Protein AF-A0A3L6SVH7-F1 (afdb_monomer_lite)

pLDDT: mean 74.35, std 20.89, range [37.81, 97.25]

Organism: Panicum miliaceum (NCBI:txid4540)

Sequence (119 aa):
MCLAVKLGQPKFTNSVVKIEAEGNRDITVAPLRLESITIRHGKVLDALAFTYKDCHGLEHTTGQWGGDGGNSTTITLGPAEFVTGVHGLYGFYGYIRERRRRRLHHRHQPPDLRTVRSS

Radius of gyration: 28.39 Å; chains: 1; bounding box: 82×25×84 Å

InterPro domains:
  IPR001229 Jacalin-like lectin domain [PF01419] (34-93)
  IPR036404 Jacalin-like lectin domain superfamily [G3DSA:2.100.10.30] (15-107)
  IPR036404 Jacalin-like lectin domain superfamily [SSF51101] (15-93)

Foldseek 3Di:
DDKDWDKDADDDDDDDDDDDDPDPDDDPADFDAWFKKKFFDDPHTQWIWTWGAHPVRDIDTGDIDGDPDHDMDMDGADPRMDTPDIDDDDDDDDDPPPPPPPPPPPPDDDDDPPDDDDD

Secondary structure (DSSP, 8-state):
---EEEEES------------SS----SS--SEEEEEEEEESSSEEEEEEEEE-TT--EEEPPPEE-S-SEEEEEE--TT-EEEEEE---------------------PPP--------

Structure (mmCIF, N/CA/C/O backbone):
data_AF-A0A3L6SVH7-F1
#
_entry.id   AF-A0A3L6SVH7-F1
#
loop_
_atom_site.group_PDB
_atom_site.id
_atom_site.type_symbol
_atom_site.label_atom_id
_atom_site.label_alt_id
_atom_site.label_comp_id
_atom_site.label_asym_id
_atom_site.label_entity_id
_atom_site.label_seq_id
_atom_site.pdbx_PDB_ins_code
_atom_site.Cartn_x
_atom_site.Cartn_y
_atom_site.Cartn_z
_atom_site.occupancy
_atom_site.B_iso_or_equiv
_atom_site.auth_seq_id
_atom_site.auth_comp_id
_atom_site.auth_asym_id
_atom_site.auth_atom_id
_atom_site.pdbx_PDB_model_num
ATOM 1 N N . MET A 1 1 ? 2.812 5.902 -14.645 1.00 50.81 1 MET A N 1
ATOM 2 C CA . MET A 1 1 ? 1.663 5.051 -14.281 1.00 50.81 1 MET A CA 1
ATOM 3 C C . MET A 1 1 ? 1.261 5.490 -12.890 1.00 50.81 1 MET A C 1
ATOM 5 O O . MET A 1 1 ? 2.126 5.485 -12.027 1.00 50.81 1 MET A O 1
ATOM 9 N N . CYS A 1 2 ? 0.034 5.960 -12.682 1.00 47.53 2 CYS A N 1
ATOM 10 C CA . CYS A 1 2 ? -0.386 6.484 -11.381 1.00 47.53 2 CYS A CA 1
ATOM 11 C C . CYS A 1 2 ? -1.454 5.554 -10.808 1.00 47.53 2 CYS A C 1
ATOM 13 O O . CYS A 1 2 ? -2.453 5.307 -11.482 1.00 47.53 2 CYS A O 1
ATOM 15 N N . LEU A 1 3 ? -1.231 5.036 -9.599 1.00 56.25 3 LEU A N 1
ATOM 16 C CA . LEU A 1 3 ? -2.283 4.427 -8.794 1.00 56.25 3 LEU A CA 1
ATOM 17 C C . LEU A 1 3 ? -2.903 5.542 -7.953 1.00 56.25 3 LEU A C 1
ATOM 19 O O . LEU A 1 3 ? -2.206 6.163 -7.154 1.00 56.25 3 LEU A O 1
ATOM 23 N N . ALA A 1 4 ? -4.188 5.816 -8.147 1.00 55.72 4 ALA A N 1
ATOM 24 C CA . ALA A 1 4 ? -4.933 6.728 -7.291 1.00 55.72 4 ALA A CA 1
ATOM 25 C C . ALA A 1 4 ? -5.843 5.911 -6.370 1.00 55.72 4 ALA A C 1
ATOM 27 O O . ALA A 1 4 ? -6.674 5.130 -6.842 1.00 55.72 4 ALA A O 1
ATOM 28 N N 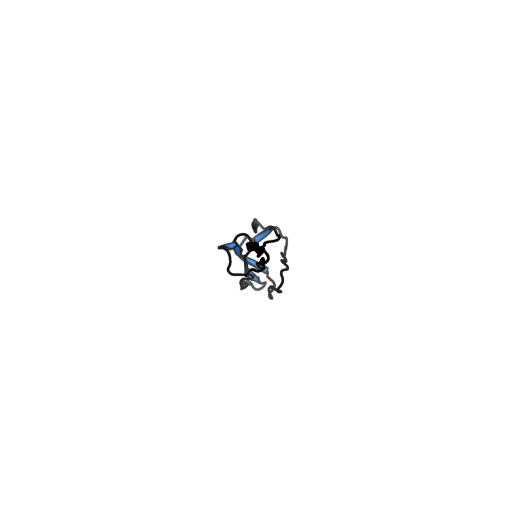. VAL A 1 5 ? -5.684 6.102 -5.061 1.00 63.25 5 VAL A N 1
ATOM 29 C CA . VAL A 1 5 ? -6.537 5.504 -4.029 1.00 63.25 5 VAL A CA 1
ATOM 30 C C . VAL A 1 5 ? -7.466 6.591 -3.504 1.00 63.25 5 VAL A C 1
ATOM 32 O O . VAL A 1 5 ? -7.003 7.641 -3.061 1.00 63.25 5 VAL A O 1
ATOM 35 N N . LYS A 1 6 ? -8.781 6.360 -3.569 1.00 69.19 6 LYS A N 1
ATOM 36 C CA . LYS A 1 6 ? -9.778 7.301 -3.049 1.00 69.19 6 LYS A CA 1
ATOM 37 C C . LYS A 1 6 ? -10.244 6.870 -1.661 1.00 69.19 6 LYS A C 1
ATOM 39 O O . LYS A 1 6 ? -10.806 5.784 -1.502 1.00 69.19 6 LYS A O 1
ATOM 44 N N . LEU A 1 7 ? -10.046 7.741 -0.676 1.00 72.75 7 LEU A N 1
ATOM 45 C CA . LEU A 1 7 ? -10.525 7.561 0.696 1.00 72.75 7 LEU A CA 1
ATOM 46 C C . LEU A 1 7 ? -11.919 8.180 0.862 1.00 72.75 7 LEU A C 1
ATOM 48 O O . LEU A 1 7 ? -12.257 9.152 0.179 1.00 72.75 7 LEU A O 1
ATOM 52 N N . GLY A 1 8 ? -12.744 7.615 1.742 1.00 68.56 8 GLY A N 1
ATOM 53 C CA . GLY A 1 8 ? -14.087 8.132 2.005 1.00 68.56 8 GLY A CA 1
ATOM 54 C C . GLY A 1 8 ? -14.760 7.540 3.245 1.00 68.56 8 GLY A C 1
ATOM 55 O O . GLY A 1 8 ? -14.129 6.833 4.020 1.00 68.56 8 GLY A O 1
ATOM 56 N N . GLN A 1 9 ? -16.045 7.875 3.416 1.00 55.19 9 GLN A N 1
ATOM 57 C CA . GLN A 1 9 ? -16.956 7.491 4.514 1.00 55.19 9 GLN A CA 1
ATOM 58 C C . GLN A 1 9 ? -17.861 6.309 4.118 1.00 55.19 9 GLN A C 1
ATOM 60 O O . GLN A 1 9 ? -18.244 6.258 2.943 1.00 55.19 9 GLN A O 1
ATOM 65 N N . PRO A 1 10 ? -18.198 5.376 5.042 1.00 47.25 10 PRO A N 1
ATOM 66 C CA . PRO A 1 10 ? -18.635 4.004 4.744 1.00 47.25 10 PRO A CA 1
ATOM 67 C C . PRO A 1 10 ? -19.717 3.937 3.675 1.00 47.25 10 PRO A C 1
ATOM 69 O O . PRO A 1 10 ? -20.858 4.341 3.879 1.00 47.25 10 PRO A O 1
ATOM 72 N N . LYS A 1 11 ? -19.340 3.380 2.524 1.00 51.09 11 LYS A N 1
ATOM 73 C CA . LYS A 1 11 ? -20.256 2.865 1.511 1.00 51.09 11 LYS A CA 1
ATOM 74 C C . LYS A 1 11 ? -19.857 1.417 1.293 1.00 51.09 11 LYS A C 1
ATOM 76 O O . LYS A 1 11 ? -18.787 1.148 0.754 1.00 51.09 11 LYS A O 1
ATOM 81 N N . PHE A 1 12 ? -20.679 0.503 1.799 1.00 43.19 12 PHE A N 1
ATOM 82 C CA . PHE A 1 12 ? -20.443 -0.933 1.706 1.00 43.19 12 PHE A CA 1
ATOM 83 C C . PHE A 1 12 ? -20.358 -1.357 0.239 1.00 43.19 12 PHE A C 1
ATOM 85 O O . PHE A 1 12 ? -21.378 -1.518 -0.423 1.00 43.19 12 PHE A O 1
ATOM 92 N N . THR A 1 13 ? -19.139 -1.549 -0.258 1.00 41.34 13 THR A N 1
ATOM 93 C CA . THR A 1 13 ? -18.866 -2.310 -1.479 1.00 41.34 13 THR A CA 1
ATOM 94 C C . THR A 1 13 ? -17.555 -3.061 -1.273 1.00 41.34 13 THR A C 1
ATOM 96 O O . THR A 1 13 ? -16.486 -2.457 -1.216 1.00 41.34 13 THR A O 1
ATOM 99 N N . ASN A 1 14 ? -17.633 -4.384 -1.121 1.00 37.81 14 ASN A N 1
ATOM 100 C CA . ASN A 1 14 ? -16.450 -5.239 -1.130 1.00 37.81 14 ASN A CA 1
ATOM 101 C C . ASN A 1 14 ? -15.930 -5.294 -2.568 1.00 37.81 14 ASN A C 1
ATOM 103 O O . ASN A 1 14 ? -16.533 -5.945 -3.417 1.00 37.81 14 ASN A O 1
ATOM 107 N N . SER A 1 15 ? -14.830 -4.596 -2.843 1.00 42.62 15 SER A N 1
ATOM 108 C CA . SER A 1 15 ? -14.143 -4.655 -4.135 1.00 42.62 15 SER A CA 1
ATOM 109 C C . SER A 1 15 ? -12.765 -5.271 -3.920 1.00 42.62 15 SER A C 1
ATOM 111 O O . SER A 1 15 ? -11.839 -4.588 -3.492 1.00 42.62 15 SER A O 1
ATOM 113 N N . VAL A 1 16 ? -12.625 -6.572 -4.184 1.00 49.91 16 VAL A N 1
ATOM 114 C CA . VAL A 1 16 ? -11.304 -7.212 -4.245 1.00 49.91 16 VAL A CA 1
ATOM 115 C C . VAL A 1 16 ? -10.700 -6.869 -5.604 1.00 49.91 16 VAL A C 1
ATOM 117 O O . VAL A 1 16 ? -11.206 -7.299 -6.639 1.00 49.91 16 VAL A O 1
ATOM 120 N N . VAL A 1 17 ? -9.636 -6.064 -5.619 1.00 50.12 17 VAL A N 1
ATOM 121 C CA . VAL A 1 17 ? -8.888 -5.766 -6.847 1.00 50.12 17 VAL A CA 1
ATOM 122 C C . VAL A 1 17 ? -7.901 -6.905 -7.079 1.00 50.12 17 VAL A C 1
ATOM 124 O O . VAL A 1 17 ? -6.871 -6.981 -6.413 1.00 50.12 17 VAL A O 1
ATOM 127 N N . LYS A 1 18 ? -8.218 -7.806 -8.012 1.00 49.91 18 LYS A N 1
ATOM 128 C CA . LYS A 1 18 ? -7.308 -8.875 -8.433 1.00 49.91 18 LYS A CA 1
ATOM 129 C C . LYS A 1 18 ? -6.407 -8.353 -9.554 1.00 49.91 18 LYS A C 1
ATOM 131 O O . LYS A 1 18 ? -6.900 -7.998 -10.621 1.00 49.91 18 LYS A O 1
ATOM 136 N N . ILE A 1 19 ? -5.100 -8.282 -9.309 1.00 53.53 19 ILE A N 1
ATOM 137 C CA . ILE A 1 19 ? -4.096 -7.977 -10.336 1.00 53.53 19 ILE A CA 1
ATOM 138 C C . ILE A 1 19 ? -3.372 -9.289 -10.636 1.00 53.53 19 ILE A C 1
ATOM 140 O O . ILE A 1 19 ? -2.554 -9.738 -9.840 1.00 53.53 19 ILE A O 1
ATOM 144 N N . GLU A 1 20 ? -3.706 -9.933 -11.752 1.00 42.56 20 GLU A N 1
ATOM 145 C CA . GLU A 1 20 ? -3.046 -11.171 -12.173 1.00 42.56 20 GLU A CA 1
ATOM 146 C C . GLU A 1 20 ? -1.768 -10.820 -12.953 1.00 42.56 20 GLU A C 1
ATOM 148 O O . GLU A 1 20 ? -1.824 -10.376 -14.098 1.00 42.56 20 GLU A O 1
ATOM 153 N N . ALA A 1 21 ? -0.609 -10.985 -12.314 1.00 47.16 21 ALA A N 1
ATOM 154 C CA . ALA A 1 21 ? 0.705 -10.979 -12.956 1.00 47.16 21 ALA A CA 1
ATOM 155 C C . ALA A 1 21 ? 1.434 -12.289 -12.615 1.00 47.16 21 ALA A C 1
ATOM 157 O O . ALA A 1 21 ? 1.156 -12.902 -11.586 1.00 47.16 21 ALA A O 1
ATOM 158 N N . GLU A 1 22 ? 2.330 -12.746 -13.495 1.00 44.69 22 GLU A N 1
ATOM 159 C CA . GLU A 1 22 ? 2.987 -14.053 -13.373 1.00 44.69 22 GLU A CA 1
ATOM 160 C C . GLU A 1 22 ? 3.745 -14.212 -12.041 1.00 44.69 22 GLU A C 1
ATOM 162 O O . GLU A 1 22 ? 4.611 -13.411 -11.686 1.00 44.69 22 GLU A O 1
ATOM 167 N N . GLY A 1 23 ? 3.404 -15.280 -11.312 1.00 60.19 23 GLY A N 1
ATOM 168 C CA . GLY A 1 23 ? 3.805 -15.526 -9.928 1.00 60.19 23 GLY A CA 1
ATOM 169 C C . GLY A 1 23 ? 2.614 -15.337 -8.991 1.00 60.19 23 GLY A C 1
ATOM 170 O O . GLY A 1 23 ? 2.177 -14.217 -8.759 1.00 60.19 23 GLY A O 1
ATOM 171 N N . ASN A 1 24 ? 2.086 -16.436 -8.445 1.00 68.12 24 ASN A N 1
ATOM 172 C CA . ASN A 1 24 ? 0.891 -16.423 -7.599 1.00 68.12 24 ASN A CA 1
ATOM 173 C C . ASN A 1 24 ? 1.206 -15.774 -6.235 1.00 68.12 24 ASN A C 1
ATOM 175 O O . ASN A 1 24 ? 1.520 -16.456 -5.260 1.00 68.12 24 ASN A O 1
ATOM 179 N N . ARG A 1 25 ? 1.231 -14.438 -6.190 1.00 82.62 25 ARG A N 1
ATOM 180 C CA . ARG A 1 25 ? 1.368 -13.649 -4.965 1.00 82.62 25 ARG A CA 1
ATOM 181 C C . ARG A 1 25 ? -0.029 -13.401 -4.422 1.00 82.62 25 ARG A C 1
ATOM 183 O O . ARG A 1 25 ? -0.765 -12.582 -4.959 1.00 82.62 25 ARG A O 1
ATOM 190 N N . ASP A 1 26 ? -0.372 -14.143 -3.382 1.00 88.06 26 ASP A N 1
ATOM 191 C CA . ASP A 1 26 ? -1.662 -14.043 -2.717 1.00 88.06 26 ASP A CA 1
ATOM 192 C C . ASP A 1 26 ? -1.477 -14.127 -1.201 1.00 88.06 26 ASP A C 1
ATOM 194 O O . ASP A 1 26 ? -0.448 -14.595 -0.700 1.00 88.06 26 ASP A O 1
ATOM 198 N N . ILE A 1 27 ? -2.471 -13.640 -0.472 1.00 88.81 27 ILE A N 1
ATOM 199 C CA . ILE A 1 27 ? -2.546 -13.762 0.979 1.00 88.81 27 ILE A CA 1
ATOM 200 C C . ILE A 1 27 ? -3.168 -15.107 1.357 1.00 88.8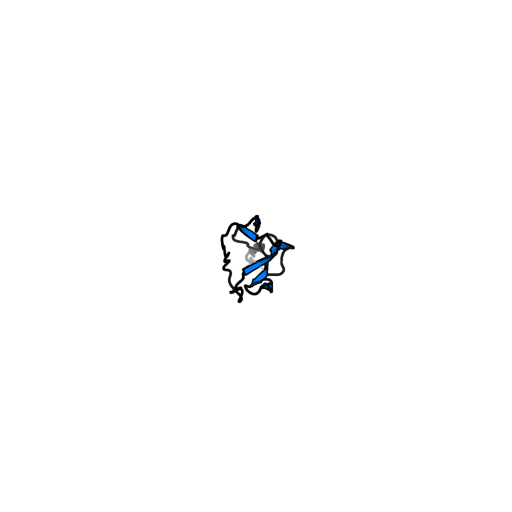1 27 ILE A C 1
ATOM 202 O O . ILE A 1 27 ? -4.051 -15.622 0.680 1.00 88.81 27 ILE A O 1
ATOM 206 N N . THR A 1 28 ? -2.713 -15.685 2.465 1.00 89.94 28 THR A N 1
ATOM 207 C CA . THR A 1 28 ? -3.197 -16.991 2.945 1.00 89.94 28 THR A CA 1
ATOM 208 C C . THR A 1 28 ? -4.248 -16.875 4.047 1.00 89.94 28 THR A C 1
ATOM 210 O O . THR A 1 28 ? -4.830 -17.880 4.443 1.00 89.94 28 THR A O 1
ATOM 213 N N . VAL A 1 29 ? -4.475 -15.664 4.564 1.00 92.12 29 VAL A N 1
ATOM 214 C CA . VAL A 1 29 ? -5.446 -15.365 5.621 1.00 92.12 29 VAL A CA 1
ATOM 215 C C . VAL A 1 29 ? -6.464 -14.372 5.075 1.00 92.12 29 VAL A C 1
ATOM 217 O O . VAL A 1 29 ? -6.102 -13.407 4.404 1.00 92.12 29 VAL A O 1
ATOM 220 N N . ALA A 1 30 ? -7.746 -14.620 5.343 1.00 92.56 30 ALA A N 1
ATOM 221 C CA . ALA A 1 30 ? -8.820 -13.759 4.868 1.00 92.56 30 ALA A CA 1
ATOM 222 C C . ALA A 1 30 ? -8.750 -12.372 5.547 1.00 92.56 30 ALA A C 1
ATOM 224 O O . ALA A 1 30 ? -8.765 -12.298 6.780 1.00 92.56 30 ALA A O 1
ATOM 225 N N . PRO A 1 31 ? -8.705 -11.270 4.777 1.00 93.75 31 PRO A N 1
ATOM 226 C CA . PRO A 1 31 ? -8.635 -9.929 5.333 1.00 93.75 31 PRO A CA 1
ATOM 227 C C . PRO A 1 31 ? -10.029 -9.434 5.737 1.00 93.75 31 PRO A C 1
ATOM 229 O O . PRO A 1 31 ? -10.998 -9.607 5.000 1.00 93.75 31 PRO A O 1
ATOM 232 N N . LEU A 1 32 ? -10.121 -8.760 6.885 1.00 93.44 32 LEU A N 1
ATOM 233 C CA . LEU A 1 32 ? -11.314 -8.031 7.322 1.00 93.44 32 LEU A CA 1
ATOM 234 C C . LEU A 1 32 ? -11.173 -6.521 7.083 1.00 93.44 32 LEU A C 1
ATOM 236 O O . LEU A 1 32 ? -12.125 -5.878 6.643 1.00 93.44 32 LEU A O 1
ATOM 240 N N . ARG A 1 33 ? -10.003 -5.939 7.376 1.00 93.31 33 ARG A N 1
ATOM 241 C CA . ARG A 1 33 ? -9.780 -4.488 7.277 1.00 93.31 33 ARG A CA 1
ATOM 242 C C . ARG A 1 33 ? -8.370 -4.166 6.816 1.00 93.31 33 ARG A C 1
ATOM 244 O O . ARG A 1 33 ? -7.410 -4.612 7.423 1.00 93.31 33 ARG A O 1
ATOM 251 N N . LEU A 1 34 ? -8.246 -3.346 5.781 1.00 95.19 34 LEU A N 1
ATOM 252 C CA . LEU A 1 34 ? -6.964 -2.790 5.356 1.00 95.19 34 LEU A CA 1
ATOM 253 C C . LEU A 1 34 ? -6.519 -1.691 6.333 1.00 95.19 34 LEU A C 1
ATOM 255 O O . LEU A 1 34 ? -7.347 -0.886 6.753 1.00 95.19 34 LEU A O 1
ATOM 259 N N . GLU A 1 35 ? -5.234 -1.645 6.675 1.00 95.56 35 GLU A N 1
ATOM 260 C CA . GLU A 1 35 ? -4.656 -0.645 7.591 1.00 95.56 35 GLU A CA 1
ATOM 261 C C . GLU A 1 35 ? -3.666 0.268 6.859 1.00 95.56 35 GLU A C 1
ATOM 263 O O . GLU A 1 35 ? -3.667 1.482 7.062 1.00 95.56 35 GLU A O 1
ATOM 268 N N . SER A 1 36 ? -2.849 -0.282 5.957 1.00 95.75 36 SER A N 1
ATOM 269 C CA . SER A 1 36 ? -1.938 0.524 5.143 1.00 95.75 36 SER A CA 1
ATOM 270 C C . SER A 1 36 ? -1.690 -0.073 3.766 1.00 95.75 36 SER A C 1
ATOM 272 O O . SER A 1 36 ? -1.787 -1.283 3.572 1.00 95.75 36 SER A O 1
ATOM 274 N N . ILE A 1 37 ? -1.335 0.785 2.812 1.00 95.12 37 ILE A N 1
ATOM 275 C CA . ILE A 1 37 ? -0.834 0.403 1.491 1.00 95.12 37 ILE A CA 1
ATOM 276 C C . ILE A 1 37 ? 0.490 1.118 1.277 1.00 95.12 37 ILE A C 1
ATOM 278 O O . ILE A 1 37 ? 0.570 2.335 1.416 1.00 95.12 37 ILE A O 1
ATOM 282 N N . THR A 1 38 ? 1.512 0.378 0.876 1.00 94.44 38 THR A N 1
ATOM 283 C CA . THR A 1 38 ? 2.785 0.920 0.411 1.00 94.44 38 THR A CA 1
ATOM 284 C C . THR A 1 38 ? 2.971 0.570 -1.055 1.00 94.44 38 THR A C 1
ATOM 286 O O . THR A 1 38 ? 2.941 -0.599 -1.434 1.00 94.44 38 THR A O 1
ATOM 289 N N . ILE A 1 39 ? 3.182 1.587 -1.883 1.00 94.06 39 ILE A N 1
ATOM 290 C CA . ILE A 1 39 ? 3.552 1.417 -3.287 1.00 94.06 39 ILE A CA 1
ATOM 291 C C . ILE A 1 39 ? 4.969 1.918 -3.517 1.00 94.06 39 ILE A C 1
ATOM 293 O O . ILE A 1 39 ? 5.370 2.951 -2.979 1.00 94.06 39 ILE A O 1
ATOM 297 N N . ARG A 1 40 ? 5.706 1.213 -4.372 1.00 93.56 40 ARG A N 1
ATOM 298 C CA . ARG A 1 40 ? 6.935 1.720 -4.977 1.00 93.56 40 ARG A CA 1
ATOM 299 C C . ARG A 1 40 ? 6.661 2.097 -6.413 1.00 93.56 40 ARG A C 1
ATOM 301 O O . ARG A 1 40 ? 6.020 1.334 -7.136 1.00 93.56 40 ARG A O 1
ATOM 308 N N . HIS A 1 41 ? 7.103 3.279 -6.815 1.00 90.38 41 HIS A N 1
ATOM 309 C CA . HIS A 1 41 ? 6.798 3.808 -8.136 1.00 90.38 41 HIS A CA 1
ATOM 310 C C . HIS A 1 41 ? 7.897 4.704 -8.697 1.00 90.38 41 HIS A C 1
ATOM 312 O O . HIS A 1 41 ? 8.547 5.477 -7.993 1.00 90.38 41 HIS A O 1
ATOM 318 N N . GLY A 1 42 ? 8.061 4.616 -10.010 1.00 89.12 42 GLY A N 1
ATOM 319 C CA . GLY A 1 42 ? 8.785 5.570 -10.835 1.00 89.12 42 GLY A CA 1
ATOM 320 C C . GLY A 1 42 ? 7.937 5.934 -12.048 1.00 89.12 42 GLY A C 1
ATOM 321 O O . GLY A 1 42 ? 6.899 6.583 -11.946 1.00 89.12 42 GLY A O 1
ATOM 322 N N . LYS A 1 43 ? 8.351 5.484 -13.237 1.00 87.69 43 LYS A N 1
ATOM 323 C CA . LYS A 1 43 ? 7.505 5.591 -14.441 1.00 87.69 43 LYS A CA 1
ATOM 324 C C . LYS A 1 43 ? 6.349 4.583 -14.426 1.00 87.69 43 LYS A C 1
ATOM 326 O O . LYS A 1 43 ? 5.300 4.850 -15.020 1.00 87.69 43 LYS A O 1
ATOM 331 N N . VAL A 1 44 ? 6.538 3.458 -13.740 1.00 88.06 44 VAL A N 1
ATOM 332 C CA . VAL A 1 44 ? 5.553 2.393 -13.502 1.00 88.06 44 VAL A CA 1
ATOM 333 C C . VAL A 1 44 ? 5.493 2.044 -12.014 1.00 88.06 44 VAL A C 1
ATOM 335 O O . VAL A 1 44 ? 6.280 2.585 -11.241 1.00 88.06 44 VAL A O 1
ATOM 338 N N . LEU A 1 45 ? 4.548 1.185 -11.618 1.00 88.56 45 LEU A N 1
ATOM 339 C CA . LEU A 1 45 ? 4.577 0.538 -10.305 1.00 88.56 45 LEU A CA 1
ATOM 340 C C . LEU A 1 45 ? 5.725 -0.474 -10.271 1.00 88.56 45 LEU A C 1
ATOM 342 O O . LEU A 1 45 ? 5.771 -1.386 -11.093 1.00 88.56 45 LEU A O 1
ATOM 346 N N . ASP A 1 46 ? 6.635 -0.292 -9.323 1.00 90.38 46 ASP A N 1
ATOM 347 C CA . ASP A 1 46 ? 7.781 -1.166 -9.089 1.00 90.38 46 ASP A CA 1
ATOM 348 C C . ASP A 1 46 ? 7.439 -2.266 -8.073 1.00 90.38 46 ASP A C 1
ATOM 350 O O . ASP A 1 46 ? 7.876 -3.408 -8.237 1.00 90.38 46 ASP A O 1
ATOM 354 N N . ALA A 1 47 ? 6.639 -1.942 -7.046 1.00 92.06 47 ALA A N 1
ATOM 355 C CA . ALA A 1 47 ? 6.167 -2.906 -6.055 1.00 92.06 47 ALA A CA 1
ATOM 356 C C . ALA A 1 47 ? 4.927 -2.450 -5.269 1.00 92.06 47 ALA A C 1
ATOM 358 O O . ALA A 1 47 ? 4.592 -1.264 -5.225 1.00 92.06 47 ALA A O 1
ATOM 359 N N . LEU A 1 48 ? 4.292 -3.412 -4.596 1.00 93.00 48 LEU A N 1
ATOM 360 C CA . LEU A 1 48 ? 3.160 -3.235 -3.686 1.00 93.00 48 LEU A CA 1
ATOM 361 C C . LEU A 1 48 ? 3.392 -4.021 -2.385 1.00 93.00 48 LEU A C 1
ATOM 363 O O . LEU A 1 48 ? 3.865 -5.154 -2.419 1.00 93.00 48 LEU A O 1
ATOM 367 N N . ALA A 1 49 ? 3.029 -3.438 -1.248 1.00 94.44 49 ALA A N 1
ATOM 368 C CA . ALA A 1 49 ? 2.915 -4.106 0.047 1.00 94.44 49 ALA A CA 1
ATOM 369 C C . ALA A 1 49 ? 1.746 -3.499 0.831 1.00 94.44 49 ALA A C 1
ATOM 371 O O . ALA A 1 49 ? 1.356 -2.360 0.573 1.00 94.44 49 ALA A O 1
ATOM 372 N N . PHE A 1 50 ? 1.178 -4.227 1.786 1.00 95.69 50 PHE A N 1
ATOM 373 C CA . PHE A 1 50 ? 0.093 -3.713 2.617 1.00 95.69 50 PHE A CA 1
ATOM 374 C C . PHE A 1 50 ? 0.012 -4.418 3.971 1.00 95.69 50 PHE A C 1
ATOM 376 O O . PHE A 1 50 ? 0.536 -5.520 4.152 1.00 95.69 50 PHE A O 1
ATOM 383 N N . THR A 1 51 ? -0.673 -3.773 4.913 1.00 96.38 51 THR A N 1
ATOM 384 C CA . THR A 1 51 ? -1.042 -4.363 6.204 1.00 96.38 51 THR A CA 1
ATOM 385 C C . THR A 1 51 ? -2.555 -4.419 6.347 1.00 96.38 51 THR A C 1
ATOM 387 O O . THR A 1 51 ? -3.269 -3.536 5.860 1.00 96.38 51 THR A O 1
ATOM 390 N N . TYR A 1 52 ? -3.062 -5.468 6.986 1.00 96.00 52 TYR A N 1
ATOM 391 C CA . TYR A 1 52 ? -4.491 -5.680 7.194 1.00 96.00 52 TYR A CA 1
ATOM 392 C C . TYR A 1 52 ? -4.758 -6.438 8.492 1.00 96.00 52 TYR A C 1
ATOM 394 O O . TYR A 1 52 ? -3.899 -7.161 8.980 1.00 96.00 52 TYR A O 1
ATOM 402 N N . LYS A 1 53 ? -5.967 -6.308 9.035 1.00 96.06 53 LYS A N 1
ATOM 403 C CA . LYS A 1 53 ? -6.468 -7.137 10.130 1.00 96.06 53 LYS A CA 1
ATOM 404 C C . LYS A 1 53 ? -7.384 -8.229 9.614 1.00 96.06 53 LYS A C 1
ATOM 406 O O . LYS A 1 53 ? -8.166 -7.985 8.693 1.00 96.06 53 LYS A O 1
ATOM 411 N N . ASP A 1 54 ? -7.303 -9.407 10.215 1.00 94.81 54 ASP A N 1
ATOM 412 C CA . ASP A 1 54 ? -8.243 -10.507 9.986 1.00 94.81 54 ASP A CA 1
ATOM 413 C C . ASP A 1 54 ? -9.509 -10.385 10.859 1.00 94.81 54 ASP A C 1
ATOM 415 O O . ASP A 1 54 ? -9.726 -9.385 11.551 1.00 94.81 54 ASP A O 1
ATOM 419 N N . CYS A 1 55 ? -10.373 -11.404 10.824 1.00 94.44 55 CYS A N 1
ATOM 420 C CA . CYS A 1 55 ? -11.602 -11.441 11.619 1.00 94.44 55 CYS A CA 1
ATOM 421 C C . CYS A 1 55 ? -11.376 -11.546 13.137 1.00 94.44 55 CYS A C 1
ATOM 423 O O . CYS A 1 55 ? -12.293 -11.258 13.904 1.00 94.44 55 CYS A O 1
ATOM 425 N N . HIS A 1 56 ? -10.172 -11.919 13.571 1.00 96.19 56 HIS A N 1
ATOM 426 C CA . HIS A 1 56 ? -9.765 -11.950 14.973 1.00 96.19 56 HIS A CA 1
ATOM 427 C C . HIS A 1 56 ? -9.100 -10.638 15.413 1.00 96.19 56 HIS A C 1
ATOM 429 O O . HIS A 1 56 ? -8.743 -10.490 16.580 1.00 96.19 56 HIS A O 1
ATOM 435 N N . GLY A 1 57 ? -8.949 -9.674 14.499 1.00 93.62 57 GLY A N 1
ATOM 436 C CA . GLY A 1 57 ? -8.273 -8.407 14.752 1.00 93.62 57 GLY A CA 1
ATOM 437 C C . GLY A 1 57 ? -6.747 -8.512 14.757 1.00 93.62 57 GLY A C 1
ATOM 438 O O . GLY A 1 57 ? -6.091 -7.526 15.100 1.00 93.62 57 GLY A O 1
ATOM 439 N N . LEU A 1 58 ? -6.179 -9.664 14.378 1.00 97.25 58 LEU A N 1
ATOM 440 C CA . LEU A 1 58 ? -4.735 -9.844 14.268 1.00 97.25 58 LEU A CA 1
ATOM 441 C C . LEU A 1 58 ? -4.228 -9.123 13.021 1.00 97.25 58 LEU A C 1
ATOM 443 O O . LEU A 1 58 ? -4.804 -9.263 11.943 1.00 97.25 58 LEU A O 1
ATOM 447 N N . GLU A 1 59 ? -3.154 -8.353 13.180 1.00 96.94 59 GLU A N 1
ATOM 448 C CA . GLU A 1 59 ? -2.505 -7.662 12.072 1.00 96.94 59 GLU A CA 1
ATOM 449 C C . GLU A 1 59 ? -1.597 -8.612 11.282 1.00 96.94 59 GLU A C 1
ATOM 451 O O . GLU A 1 59 ? -0.781 -9.345 11.841 1.00 96.94 59 GLU A O 1
ATOM 456 N N . HIS A 1 60 ? -1.727 -8.545 9.963 1.00 96.00 60 HIS A N 1
ATOM 457 C CA . HIS A 1 60 ? -0.945 -9.269 8.976 1.00 96.00 60 HIS A CA 1
ATOM 458 C C . HIS A 1 60 ? -0.269 -8.269 8.047 1.00 96.00 60 HIS A C 1
ATOM 460 O O . HIS A 1 60 ? -0.899 -7.329 7.558 1.00 96.00 60 HIS A O 1
ATOM 466 N N . THR A 1 61 ? 1.002 -8.515 7.748 1.00 95.75 61 THR A N 1
ATOM 467 C CA . THR A 1 61 ? 1.801 -7.690 6.838 1.00 95.75 61 THR A CA 1
ATOM 468 C C . THR A 1 61 ? 2.231 -8.530 5.655 1.00 95.75 61 THR A C 1
ATOM 470 O O . THR A 1 61 ? 2.848 -9.584 5.824 1.00 95.75 61 THR A O 1
ATOM 473 N N . THR A 1 62 ? 1.935 -8.072 4.441 1.00 94.25 62 THR A N 1
ATOM 474 C CA . THR A 1 62 ? 2.488 -8.713 3.251 1.00 94.25 62 THR A CA 1
ATOM 475 C C . THR A 1 62 ? 3.950 -8.323 3.072 1.00 94.25 62 THR A C 1
ATOM 477 O O . THR A 1 62 ? 4.352 -7.191 3.342 1.00 94.25 62 THR A O 1
ATOM 480 N N . GLY A 1 63 ? 4.751 -9.239 2.529 1.00 90.50 63 GLY A N 1
ATOM 481 C CA . GLY A 1 63 ? 6.036 -8.859 1.945 1.00 90.50 63 GLY A CA 1
ATOM 482 C C . GLY A 1 63 ? 5.853 -7.940 0.730 1.00 90.50 63 GLY A C 1
ATOM 483 O O . GLY A 1 63 ? 4.754 -7.822 0.183 1.00 90.50 63 GLY A O 1
ATOM 484 N N . GLN A 1 64 ? 6.945 -7.319 0.283 1.00 90.69 64 GLN A N 1
ATOM 485 C CA . GLN A 1 64 ? 6.968 -6.549 -0.959 1.00 90.69 64 GLN A CA 1
ATOM 486 C C . GLN A 1 64 ? 6.765 -7.479 -2.161 1.00 90.69 64 GLN A C 1
ATOM 488 O O . GLN A 1 64 ? 7.534 -8.416 -2.382 1.00 90.69 64 GLN A O 1
ATOM 493 N N . TRP A 1 65 ? 5.733 -7.212 -2.955 1.00 92.62 65 TRP A N 1
ATOM 494 C CA . TRP A 1 65 ? 5.484 -7.885 -4.225 1.00 92.62 65 TRP A CA 1
ATOM 495 C C . TRP A 1 65 ? 5.964 -6.987 -5.360 1.00 92.62 65 TRP A C 1
ATOM 497 O O . TRP A 1 65 ? 5.317 -5.995 -5.689 1.00 92.62 65 TRP A O 1
ATOM 507 N N . GLY A 1 66 ? 7.126 -7.320 -5.922 1.00 89.94 66 GLY A N 1
ATOM 508 C CA . GLY A 1 66 ? 7.803 -6.521 -6.944 1.00 89.94 66 GLY A CA 1
ATOM 509 C C . GLY A 1 66 ? 9.275 -6.286 -6.608 1.00 89.94 66 GLY A C 1
ATOM 510 O O . GLY A 1 66 ? 9.838 -6.973 -5.755 1.00 89.94 66 GLY A O 1
ATOM 511 N N . GLY A 1 67 ? 9.899 -5.332 -7.299 1.00 90.44 67 GLY A N 1
ATOM 512 C CA . GLY A 1 67 ? 11.316 -4.993 -7.142 1.00 90.44 67 GLY A CA 1
ATOM 513 C C . GLY A 1 67 ? 11.568 -3.753 -6.280 1.00 90.44 67 GLY A C 1
ATOM 514 O O . GLY A 1 67 ? 10.649 -3.039 -5.894 1.00 90.44 67 GLY A O 1
ATOM 515 N N . ASP A 1 68 ? 12.843 -3.456 -6.032 1.00 94.00 68 ASP A N 1
ATOM 516 C CA . ASP A 1 68 ? 13.277 -2.327 -5.189 1.00 94.00 68 ASP A CA 1
ATOM 517 C C . ASP A 1 68 ? 13.431 -0.998 -5.948 1.00 94.00 68 ASP A C 1
ATOM 519 O O . ASP A 1 68 ? 14.062 -0.057 -5.463 1.00 94.00 68 ASP A O 1
ATOM 523 N N . GLY A 1 69 ? 12.871 -0.908 -7.154 1.00 91.31 69 GLY A N 1
ATOM 524 C CA . GLY A 1 69 ? 12.881 0.313 -7.953 1.00 91.31 69 GLY A CA 1
ATOM 525 C C . GLY A 1 69 ? 12.032 1.434 -7.347 1.00 91.31 69 GLY A C 1
ATOM 526 O O . GLY A 1 69 ? 11.295 1.245 -6.374 1.00 91.31 69 GLY A O 1
ATOM 527 N N . GLY A 1 70 ? 12.141 2.614 -7.958 1.00 92.75 70 GLY A N 1
ATOM 528 C CA . GLY A 1 70 ? 11.271 3.752 -7.672 1.00 92.75 70 GLY A CA 1
ATOM 529 C C . GLY A 1 70 ? 11.394 4.345 -6.264 1.00 92.75 70 GLY A C 1
ATOM 530 O O . GLY A 1 70 ? 12.251 3.976 -5.459 1.00 92.75 70 GLY A O 1
ATOM 531 N N . ASN A 1 71 ? 10.501 5.292 -5.985 1.00 94.75 71 ASN A N 1
ATOM 532 C CA . ASN A 1 71 ? 10.292 5.893 -4.674 1.00 94.75 71 ASN A CA 1
ATOM 533 C C . ASN A 1 71 ? 9.147 5.190 -3.947 1.00 94.75 71 ASN A C 1
ATOM 535 O O . ASN A 1 71 ? 8.216 4.698 -4.581 1.00 94.75 71 ASN A O 1
ATOM 539 N N . SER A 1 72 ? 9.192 5.190 -2.616 1.00 94.88 72 SER A N 1
ATOM 540 C CA . SER A 1 72 ? 8.130 4.622 -1.786 1.00 94.88 72 SER A CA 1
ATOM 541 C C . SER A 1 72 ? 7.092 5.676 -1.405 1.00 94.88 72 SER A C 1
ATOM 543 O O . SER A 1 72 ? 7.418 6.837 -1.149 1.00 94.88 72 SER A O 1
ATOM 545 N N . THR A 1 73 ? 5.827 5.281 -1.350 1.00 94.56 73 THR A N 1
ATOM 546 C CA . THR A 1 73 ? 4.742 6.083 -0.784 1.00 94.56 73 THR A CA 1
ATOM 547 C C . THR A 1 73 ? 3.816 5.173 0.004 1.00 94.56 73 THR A C 1
ATOM 549 O O . THR A 1 73 ? 3.339 4.168 -0.525 1.00 94.56 73 THR A O 1
ATOM 552 N N . THR A 1 74 ? 3.551 5.544 1.255 1.00 94.00 74 THR A N 1
ATOM 553 C CA . THR A 1 74 ? 2.674 4.798 2.159 1.00 94.00 74 THR A CA 1
ATOM 554 C C . THR A 1 74 ? 1.434 5.619 2.477 1.00 94.00 74 THR A C 1
ATOM 556 O O . THR A 1 74 ? 1.526 6.799 2.808 1.00 94.00 74 THR A O 1
ATOM 559 N N . ILE A 1 75 ? 0.276 4.976 2.376 1.00 93.50 75 ILE A N 1
ATOM 560 C CA . ILE A 1 75 ? -1.017 5.494 2.812 1.00 93.50 75 ILE A CA 1
ATOM 561 C C . ILE A 1 75 ? -1.424 4.674 4.031 1.00 93.50 75 ILE A C 1
ATOM 563 O O . ILE A 1 75 ? -1.590 3.460 3.919 1.00 93.50 75 ILE A O 1
ATOM 567 N N . THR A 1 76 ? -1.596 5.336 5.171 1.00 95.25 76 THR A N 1
ATOM 568 C CA . THR A 1 76 ? -2.112 4.729 6.404 1.00 95.25 76 THR A CA 1
ATOM 569 C C . THR A 1 76 ? -3.554 5.167 6.595 1.00 95.25 76 THR A C 1
ATOM 571 O O . THR A 1 76 ? -3.844 6.357 6.512 1.00 95.25 76 THR A O 1
ATOM 574 N N . LEU A 1 77 ? -4.447 4.211 6.833 1.00 92.69 77 LEU A N 1
ATOM 575 C CA . LEU A 1 77 ? -5.873 4.458 6.997 1.00 92.69 77 LEU A CA 1
ATOM 576 C C . LEU A 1 77 ? -6.200 4.737 8.463 1.00 92.69 77 LEU A C 1
ATOM 578 O O . LEU A 1 77 ? -5.865 3.954 9.354 1.00 92.69 77 LEU A O 1
ATOM 582 N N . GLY A 1 78 ? -6.905 5.838 8.718 1.00 91.38 78 GLY A N 1
ATOM 583 C CA . GLY A 1 78 ? -7.471 6.110 10.035 1.00 91.38 78 GLY A CA 1
ATOM 584 C C . GLY A 1 78 ? -8.544 5.082 10.441 1.00 91.38 78 GLY A C 1
ATOM 585 O O . GLY A 1 78 ? -9.079 4.374 9.585 1.00 91.38 78 GLY A O 1
ATOM 586 N N . PRO A 1 79 ? -8.935 5.014 11.731 1.00 90.19 79 PRO A N 1
ATOM 587 C CA . PRO A 1 79 ? -9.898 4.030 12.250 1.00 90.19 79 PRO A CA 1
ATOM 588 C C . PRO A 1 79 ? -11.223 3.929 11.476 1.00 90.19 79 PRO A C 1
ATOM 590 O O . PRO A 1 79 ? -11.786 2.844 11.358 1.00 90.19 79 PRO A O 1
ATOM 593 N N . ALA A 1 80 ? -11.707 5.049 10.931 1.00 88.69 80 ALA A N 1
ATOM 594 C CA . ALA A 1 80 ? -12.955 5.139 10.169 1.00 88.69 80 ALA A CA 1
ATOM 595 C C . ALA A 1 80 ? -12.747 5.320 8.652 1.00 88.69 80 ALA A C 1
ATOM 597 O O . ALA A 1 80 ? -13.716 5.495 7.914 1.00 88.69 80 ALA A O 1
ATOM 598 N N . GLU A 1 81 ? -11.500 5.300 8.180 1.00 88.69 81 GLU A N 1
ATOM 599 C CA . GLU A 1 81 ? -11.180 5.420 6.762 1.00 88.69 81 GLU A CA 1
ATOM 600 C C . GLU A 1 81 ? -11.078 4.042 6.118 1.00 88.69 81 GLU A C 1
ATOM 602 O O . GLU A 1 81 ? -10.540 3.090 6.685 1.00 88.69 81 GLU A O 1
ATOM 607 N N . PHE A 1 82 ? -11.584 3.945 4.898 1.00 87.00 82 PHE A N 1
ATOM 608 C CA . PHE A 1 82 ? -11.477 2.753 4.074 1.00 87.00 82 PHE A CA 1
ATOM 609 C C . PHE A 1 82 ? -11.404 3.176 2.606 1.00 87.00 82 PHE A C 1
ATOM 611 O O . PHE A 1 82 ? -11.788 4.285 2.209 1.00 87.00 82 PHE A O 1
ATOM 618 N N . VAL A 1 83 ? -10.864 2.275 1.794 1.00 86.31 83 VAL A N 1
ATOM 619 C CA . VAL A 1 83 ? -10.716 2.496 0.359 1.00 86.31 83 VAL A CA 1
ATOM 620 C C . VAL A 1 83 ? -12.085 2.388 -0.302 1.00 86.31 83 VAL A C 1
ATOM 622 O O . VAL A 1 83 ? -12.774 1.382 -0.172 1.00 86.31 83 VAL A O 1
ATOM 625 N N . THR A 1 84 ? -12.464 3.429 -1.038 1.00 86.12 84 THR A N 1
ATOM 626 C CA . THR A 1 84 ? -13.731 3.478 -1.792 1.00 86.12 84 THR A CA 1
ATOM 627 C C . THR A 1 84 ? -13.555 3.174 -3.275 1.00 86.12 84 THR A C 1
ATOM 629 O O . THR A 1 84 ? -14.530 2.940 -3.983 1.00 86.12 84 THR A O 1
ATOM 632 N N . GLY A 1 85 ? -12.316 3.199 -3.763 1.00 82.12 85 GLY A N 1
ATOM 633 C CA . GLY A 1 85 ? -11.996 2.940 -5.155 1.00 82.12 85 GLY A CA 1
ATOM 634 C C . GLY A 1 85 ? -10.494 2.950 -5.391 1.00 82.12 85 GLY A C 1
ATOM 635 O O . GLY A 1 85 ? -9.747 3.689 -4.741 1.00 82.12 85 GLY A O 1
ATOM 636 N N . VAL A 1 86 ? -10.074 2.124 -6.343 1.00 84.44 86 VAL A N 1
ATOM 637 C CA . VAL A 1 86 ? -8.697 2.026 -6.8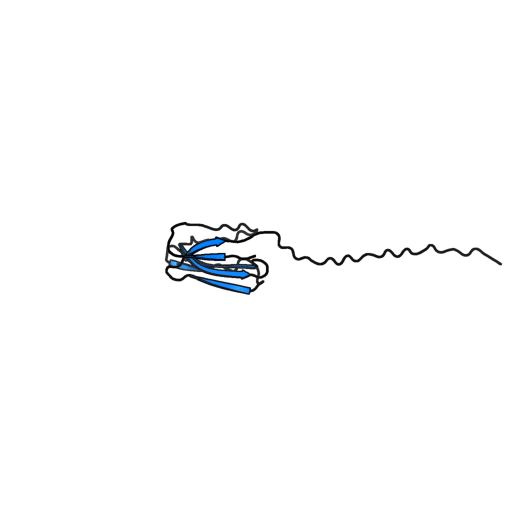20 1.00 84.44 86 VAL A CA 1
ATOM 638 C C . VAL A 1 86 ? -8.721 2.256 -8.323 1.00 84.44 86 VAL A C 1
ATOM 640 O O . VAL A 1 86 ? -9.445 1.575 -9.047 1.00 84.44 86 VAL A O 1
ATOM 643 N N . HIS A 1 87 ? -7.936 3.220 -8.792 1.00 81.44 87 HIS A N 1
ATOM 644 C CA . HIS A 1 87 ? -7.832 3.545 -10.210 1.00 81.44 87 HIS A CA 1
ATOM 645 C C . HIS A 1 87 ? -6.378 3.459 -10.655 1.00 81.44 87 HIS A C 1
ATOM 647 O O . HIS A 1 87 ? -5.481 3.938 -9.962 1.00 81.44 87 HIS A O 1
ATOM 653 N N . GLY A 1 88 ? -6.151 2.881 -11.829 1.00 82.31 88 GLY A N 1
ATOM 654 C CA . GLY A 1 88 ? -4.826 2.746 -12.411 1.00 82.31 88 GLY A CA 1
ATOM 655 C C . GLY A 1 88 ? -4.884 2.651 -13.929 1.00 82.31 88 GLY A C 1
ATOM 656 O O . GLY A 1 88 ? -5.939 2.420 -14.517 1.00 82.31 88 GLY A O 1
ATOM 657 N N . LEU A 1 89 ? -3.727 2.836 -14.555 1.00 82.88 89 LEU A N 1
ATOM 658 C CA . LEU A 1 89 ? -3.522 2.620 -15.984 1.00 82.88 89 LEU A CA 1
ATOM 659 C C . LEU A 1 89 ? -2.571 1.442 -16.161 1.00 82.88 89 LEU A C 1
ATOM 661 O O . LEU A 1 89 ? -1.614 1.316 -15.400 1.00 82.88 89 LEU A O 1
ATOM 665 N N . TYR A 1 90 ? -2.795 0.627 -17.185 1.00 84.12 90 TYR A N 1
ATOM 666 C CA . TYR A 1 90 ? -1.893 -0.453 -17.575 1.00 84.12 90 TYR A CA 1
ATOM 667 C C . TYR A 1 90 ? -1.513 -0.313 -19.047 1.00 84.12 90 TYR A C 1
ATOM 669 O O . TYR A 1 90 ? -2.217 0.320 -19.832 1.00 84.12 90 TYR A O 1
ATOM 677 N N . GLY A 1 91 ? -0.357 -0.855 -19.413 1.00 82.88 91 GLY A N 1
ATOM 678 C CA . GLY A 1 91 ? 0.164 -0.755 -20.768 1.00 82.88 91 GLY A CA 1
ATOM 679 C C . GLY A 1 91 ? 1.602 -1.238 -20.858 1.00 82.88 91 GLY A C 1
ATOM 680 O O . GLY A 1 91 ? 2.238 -1.549 -19.850 1.00 82.88 91 GLY A 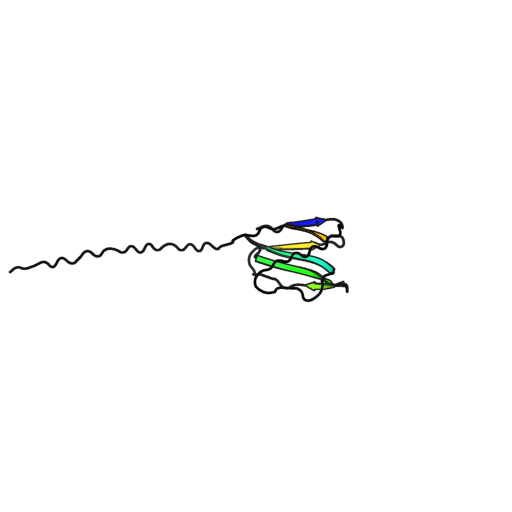O 1
ATOM 681 N N . PHE A 1 92 ? 2.113 -1.297 -22.083 1.00 83.44 92 PHE A N 1
ATOM 682 C CA . PHE A 1 92 ? 3.476 -1.737 -22.330 1.00 83.44 92 PHE A CA 1
ATOM 683 C C . PHE A 1 92 ? 4.485 -0.744 -21.747 1.00 83.44 92 PHE A C 1
ATOM 685 O O . PHE A 1 92 ? 4.492 0.439 -22.093 1.00 83.44 92 PHE A O 1
ATOM 692 N N . TYR A 1 93 ? 5.377 -1.249 -20.900 1.00 79.12 93 TYR A N 1
ATOM 693 C CA . TYR A 1 93 ? 6.532 -0.514 -20.413 1.00 79.12 93 TYR A CA 1
ATOM 694 C C . TYR A 1 93 ? 7.800 -1.246 -20.840 1.00 79.12 93 TYR A C 1
ATOM 696 O O . TYR A 1 93 ? 8.173 -2.268 -20.271 1.00 79.12 93 TYR A O 1
ATOM 704 N N . GLY A 1 94 ? 8.443 -0.733 -21.886 1.00 79.38 94 GLY A N 1
ATOM 705 C CA . GLY A 1 94 ? 9.703 -1.261 -22.389 1.00 79.38 94 GLY A CA 1
ATOM 706 C C . GLY A 1 94 ? 10.867 -0.357 -22.014 1.00 79.38 94 GLY A C 1
ATOM 707 O O . GLY A 1 94 ? 10.820 0.856 -22.224 1.00 79.38 94 GLY A O 1
ATOM 708 N N . TYR A 1 95 ? 11.962 -0.951 -21.545 1.00 63.22 95 TYR A N 1
ATOM 709 C CA . TYR A 1 95 ? 13.258 -0.287 -21.606 1.00 63.22 95 TYR A CA 1
ATOM 710 C C . TYR A 1 95 ? 13.671 -0.237 -23.072 1.00 63.22 95 TYR A C 1
ATOM 712 O O . TYR A 1 95 ? 14.002 -1.267 -23.664 1.00 63.22 95 TYR A O 1
ATOM 720 N N . ILE A 1 96 ? 13.670 0.950 -23.677 1.00 61.84 96 ILE A N 1
ATOM 721 C CA . ILE A 1 96 ? 14.371 1.136 -24.945 1.00 61.84 96 ILE A CA 1
ATOM 722 C C . ILE A 1 96 ? 15.856 0.930 -24.634 1.00 61.84 96 ILE A C 1
ATOM 724 O O . ILE A 1 96 ? 16.562 1.852 -24.237 1.00 61.84 96 ILE A O 1
ATOM 728 N N . ARG A 1 97 ? 16.355 -0.300 -24.790 1.00 51.09 97 ARG A N 1
ATOM 729 C CA . ARG A 1 97 ? 17.781 -0.497 -25.032 1.00 51.09 97 ARG A CA 1
ATOM 730 C C . ARG A 1 97 ? 18.017 0.102 -26.401 1.00 51.09 97 ARG A C 1
ATOM 732 O O . ARG A 1 97 ? 17.604 -0.483 -27.401 1.00 51.09 97 ARG A O 1
ATOM 739 N N . GLU A 1 98 ? 18.663 1.259 -26.45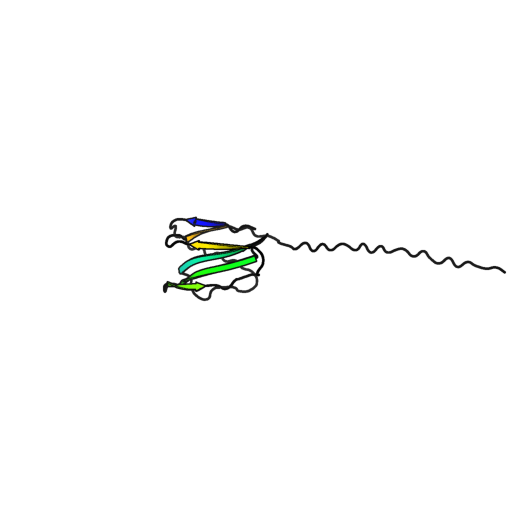4 1.00 51.00 98 GLU A N 1
ATOM 740 C CA . GLU A 1 98 ? 19.254 1.755 -27.688 1.00 51.00 98 GLU A CA 1
ATOM 741 C C . GLU A 1 98 ? 20.215 0.683 -28.213 1.00 51.00 98 GLU A C 1
ATOM 743 O O . GLU A 1 98 ? 21.404 0.640 -27.891 1.00 51.00 98 GLU A O 1
ATOM 748 N N . ARG A 1 99 ? 19.709 -0.218 -29.058 1.00 57.44 99 ARG A N 1
ATOM 749 C CA . ARG A 1 99 ? 20.546 -0.924 -30.012 1.00 57.44 99 ARG A CA 1
ATOM 750 C C . ARG A 1 99 ? 21.017 0.145 -30.981 1.00 57.44 99 ARG A C 1
ATOM 752 O O . ARG A 1 99 ? 20.412 0.351 -32.030 1.00 57.44 99 ARG A O 1
ATOM 759 N N . ARG A 1 100 ? 22.107 0.829 -30.614 1.00 59.69 100 ARG A N 1
ATOM 760 C CA . ARG A 1 100 ? 22.960 1.534 -31.566 1.00 59.69 100 ARG A CA 1
ATOM 761 C C . ARG A 1 100 ? 23.226 0.541 -32.686 1.00 59.69 100 ARG A C 1
ATOM 763 O O . ARG A 1 100 ? 23.982 -0.415 -32.510 1.00 59.69 100 ARG A O 1
ATOM 770 N N . ARG A 1 101 ? 22.538 0.720 -33.814 1.00 56.78 101 ARG A N 1
ATOM 771 C CA . ARG A 1 101 ? 22.831 -0.003 -35.043 1.00 56.78 101 ARG A CA 1
ATOM 772 C C . ARG A 1 101 ? 24.282 0.333 -35.358 1.00 56.78 101 ARG A C 1
ATOM 774 O O . ARG A 1 101 ? 24.563 1.418 -35.860 1.00 56.78 101 ARG A O 1
ATOM 781 N N . ARG A 1 102 ? 25.215 -0.572 -35.048 1.00 50.03 102 ARG A N 1
ATOM 782 C CA . ARG A 1 102 ? 26.499 -0.581 -35.742 1.00 50.03 102 ARG A CA 1
ATOM 783 C C . ARG A 1 102 ? 26.127 -0.826 -37.197 1.00 50.03 102 ARG A C 1
ATOM 785 O O . ARG A 1 102 ? 25.838 -1.955 -37.580 1.00 50.03 102 ARG A O 1
ATOM 792 N N . ARG A 1 103 ? 26.041 0.251 -37.981 1.00 47.44 103 ARG A N 1
ATOM 793 C CA . ARG A 1 103 ? 26.165 0.155 -39.429 1.00 47.44 103 ARG A CA 1
ATOM 794 C C . ARG A 1 103 ? 27.528 -0.489 -39.639 1.00 47.44 103 ARG A C 1
ATOM 796 O O . ARG A 1 103 ? 28.552 0.165 -39.465 1.00 47.44 103 ARG A O 1
ATOM 803 N N . LEU A 1 104 ? 27.539 -1.794 -39.894 1.00 50.66 104 LEU A N 1
ATOM 804 C CA . LEU A 1 104 ? 28.688 -2.451 -40.485 1.00 50.66 104 LEU A CA 1
ATOM 805 C C . LEU A 1 104 ? 28.844 -1.784 -41.849 1.00 50.66 104 LEU A C 1
ATOM 807 O O . LEU A 1 104 ? 28.152 -2.128 -42.802 1.00 50.66 104 LEU A O 1
ATOM 811 N N . HIS A 1 105 ? 29.698 -0.763 -41.918 1.00 46.78 105 HIS A N 1
ATOM 812 C CA . HIS A 1 105 ? 30.293 -0.378 -43.180 1.00 46.78 105 HIS A CA 1
ATOM 813 C C . HIS A 1 105 ? 31.104 -1.587 -43.635 1.00 46.78 105 HIS A C 1
ATOM 815 O O . HIS A 1 105 ? 32.248 -1.778 -43.232 1.00 46.78 105 HIS A O 1
ATOM 821 N N . HIS A 1 106 ? 30.471 -2.430 -44.447 1.00 44.62 106 HIS A N 1
ATOM 822 C CA . HIS A 1 106 ? 31.167 -3.271 -45.400 1.00 44.62 106 HIS A CA 1
ATOM 823 C C . HIS A 1 106 ? 31.951 -2.314 -46.304 1.00 44.62 106 HIS A C 1
ATOM 825 O O . HIS A 1 106 ? 31.417 -1.747 -47.257 1.00 44.62 106 HIS A O 1
ATOM 831 N N . ARG A 1 107 ? 33.205 -2.034 -45.934 1.00 41.88 107 ARG A N 1
ATOM 832 C CA . ARG A 1 107 ? 34.162 -1.440 -46.860 1.00 41.88 107 ARG A CA 1
ATOM 833 C C . ARG A 1 107 ? 34.432 -2.505 -47.910 1.00 41.88 107 ARG A C 1
ATOM 835 O O . ARG A 1 107 ? 35.090 -3.500 -47.629 1.00 41.88 107 ARG A O 1
ATOM 842 N N . HIS A 1 108 ? 33.884 -2.274 -49.097 1.00 42.97 108 HIS A N 1
ATOM 843 C CA . HIS A 1 108 ? 34.399 -2.823 -50.338 1.00 42.97 108 HIS A CA 1
ATOM 844 C C . HIS A 1 108 ? 35.925 -2.694 -50.335 1.00 42.97 108 HIS A C 1
ATOM 846 O O . HIS A 1 108 ? 36.461 -1.586 -50.328 1.00 42.97 108 HIS A O 1
ATOM 852 N N . GLN A 1 109 ? 36.610 -3.829 -50.315 1.00 47.00 109 GLN A N 1
ATOM 853 C CA . GLN A 1 109 ? 38.000 -3.921 -50.724 1.00 47.00 109 GLN A CA 1
ATOM 854 C C . GLN A 1 109 ? 37.981 -3.995 -52.261 1.00 4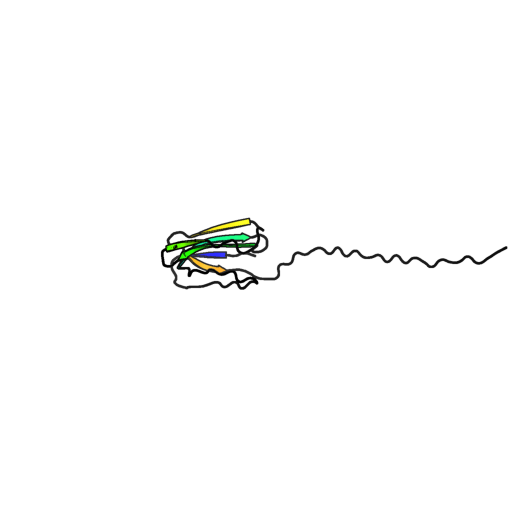7.00 109 GLN A C 1
ATOM 856 O O . GLN A 1 109 ? 37.315 -4.886 -52.796 1.00 47.00 109 GLN A O 1
ATOM 861 N N . PRO A 1 110 ? 38.581 -3.041 -52.995 1.00 45.28 110 PRO A N 1
ATOM 862 C CA . PRO A 1 110 ? 38.655 -3.137 -54.448 1.00 45.28 110 PRO A CA 1
ATOM 863 C C . PRO A 1 110 ? 39.588 -4.294 -54.854 1.00 45.28 110 PRO A C 1
ATOM 865 O O . PRO A 1 110 ? 40.523 -4.606 -54.111 1.00 45.28 110 PRO A O 1
ATOM 868 N N . PRO A 1 111 ? 39.334 -4.953 -55.999 1.00 44.50 111 PRO A N 1
ATOM 869 C CA . PRO A 1 111 ? 40.136 -6.081 -56.451 1.00 44.50 111 PRO A CA 1
ATOM 870 C C . PRO A 1 111 ? 41.561 -5.640 -56.809 1.00 44.50 111 PRO A C 1
ATOM 872 O O . PRO A 1 111 ? 41.769 -4.597 -57.426 1.00 44.50 111 PRO A O 1
ATOM 875 N N . ASP A 1 112 ? 42.523 -6.471 -56.412 1.00 45.91 112 ASP A N 1
ATOM 876 C CA . ASP A 1 112 ? 43.947 -6.341 -56.706 1.00 45.91 112 ASP A CA 1
ATOM 877 C C . ASP A 1 112 ? 44.189 -6.463 -58.221 1.00 45.91 112 ASP A C 1
ATOM 879 O O . ASP A 1 112 ? 44.019 -7.530 -58.824 1.00 45.91 112 ASP A O 1
ATOM 883 N N . LEU A 1 113 ? 44.534 -5.341 -58.853 1.00 45.91 113 LEU A N 1
ATOM 884 C CA . LEU A 1 113 ? 44.979 -5.304 -60.239 1.00 45.91 113 LEU A CA 1
ATOM 885 C C . LEU A 1 113 ? 46.418 -5.817 -60.285 1.00 45.91 113 LEU A C 1
ATOM 887 O O . LEU A 1 113 ? 47.376 -5.069 -60.106 1.00 45.91 113 LEU A O 1
ATOM 891 N N . ARG A 1 114 ? 46.548 -7.113 -60.585 1.00 42.09 114 ARG A N 1
ATOM 892 C CA . ARG A 1 114 ? 47.783 -7.723 -61.083 1.00 42.09 114 ARG A CA 1
ATOM 893 C C . ARG A 1 114 ? 48.347 -6.870 -62.223 1.00 42.09 114 ARG A C 1
ATOM 895 O O . ARG A 1 114 ? 47.830 -6.914 -63.339 1.00 42.09 114 ARG A O 1
ATOM 902 N N . THR A 1 115 ? 49.434 -6.151 -61.966 1.00 44.66 115 THR A N 1
ATOM 903 C CA . THR A 1 115 ? 50.260 -5.586 -63.034 1.00 44.66 115 THR A CA 1
ATOM 904 C C . THR A 1 115 ? 50.960 -6.728 -63.761 1.00 44.66 115 THR A C 1
ATOM 906 O O . THR A 1 115 ? 51.819 -7.426 -63.223 1.00 44.66 115 THR A O 1
ATOM 909 N N . VAL A 1 116 ? 50.540 -6.927 -65.004 1.00 46.22 116 VAL A N 1
ATOM 910 C CA . VAL A 1 116 ? 51.192 -7.765 -66.003 1.00 46.22 116 VAL A CA 1
ATOM 911 C C . VAL A 1 116 ? 52.438 -7.038 -66.526 1.00 46.22 116 VAL A C 1
ATOM 913 O O . VAL A 1 116 ? 52.318 -5.942 -67.053 1.00 46.22 116 VAL A O 1
ATOM 916 N N . ARG A 1 117 ? 53.580 -7.733 -66.391 1.00 44.28 117 ARG A N 1
ATOM 917 C CA . ARG A 1 117 ? 54.804 -7.798 -67.229 1.00 44.28 117 ARG A CA 1
ATOM 918 C C . ARG A 1 117 ? 55.566 -6.535 -67.642 1.00 44.28 117 ARG A C 1
ATOM 920 O O . ARG A 1 117 ? 54.988 -5.617 -68.196 1.00 44.28 117 ARG A O 1
ATOM 927 N N . SER A 1 118 ? 56.898 -6.692 -67.594 1.00 38.66 118 SER A N 1
ATOM 928 C CA . SER A 1 118 ? 57.907 -6.518 -68.676 1.00 38.66 118 SER A CA 1
ATOM 929 C C . SER A 1 118 ? 59.171 -5.905 -68.055 1.00 38.66 118 SER A C 1
ATOM 931 O O . SER A 1 118 ? 59.016 -5.005 -67.239 1.00 38.66 118 SER A O 1
ATOM 933 N N . SER A 1 119 ? 60.420 -6.275 -68.317 1.00 41.28 119 SER A N 1
ATOM 934 C CA . SER A 1 119 ? 61.112 -7.166 -69.254 1.00 41.28 119 SER A CA 1
ATOM 935 C C . SER A 1 119 ? 62.490 -7.450 -68.651 1.00 41.28 119 SER A C 1
ATOM 937 O O . SER A 1 119 ? 62.920 -6.635 -67.802 1.00 41.28 119 SER A O 1
#